Protein AF-A0A356QDH0-F1 (afdb_monomer_lite)

pLDDT: mean 90.4, std 11.44, range [43.66, 98.5]

Foldseek 3Di:
DPPLVNVLVVLLVVLVVVLVVLLCVLCVCLVVLVCLLPCLQVQLQVLLVVLVVVLVVQVVVDPDDDCVSSVVSNVRSNVSNVRSVVRNPVSVVCSVVSVVVSVVVSVVSVVVSVVVSVVSVVVSVVVVPDDPPD

Sequence (134 aa):
TRSADTVLEGVQRSMRVAWSREEDRLTQHLVFLATVASASPYIGLFGTVWGIMGSFQSLSMTQQATLATVAPWIAEALIATAMGLFAAIPAVIFYNRLSNNASRLLGKYEDFAEEFHAILHRNLQGRDGKPSAS

Secondary structure (DSSP, 8-state):
---HHHHHHHHHHHHHHHHHHHHHHHHHHHHHHHHHHHHHHHHHHHHHHHHHHHHHHHHHT-SS--HHHHHHHHHHHHHHHHHHHHHHHHHHHHHHHHHHHHHHHHHHHHHHHHHHHHHHHHHHHHHHT-----

Radius of gyration: 30.3 Å; chains: 1; bounding box: 70×24×91 Å

Structure (mmCIF, N/CA/C/O backbone):
data_AF-A0A356QDH0-F1
#
_entry.id   AF-A0A356QDH0-F1
#
loop_
_atom_site.group_PDB
_atom_site.id
_atom_site.type_symbol
_atom_site.label_atom_id
_atom_site.label_alt_id
_atom_site.label_comp_id
_atom_site.label_asym_id
_atom_site.label_entity_id
_atom_site.label_seq_id
_atom_site.pdbx_PDB_ins_code
_atom_site.Cartn_x
_atom_site.Cartn_y
_atom_site.Cartn_z
_atom_site.occupancy
_atom_site.B_iso_or_equiv
_atom_site.auth_seq_id
_atom_site.auth_comp_id
_atom_site.auth_asym_id
_atom_site.auth_atom_id
_atom_site.pdbx_PDB_model_num
ATOM 1 N N . THR A 1 1 ? 25.016 18.058 -42.296 1.00 51.88 1 THR A N 1
ATOM 2 C CA . THR A 1 1 ? 24.911 16.661 -41.822 1.00 51.88 1 THR A CA 1
ATOM 3 C C . THR A 1 1 ? 24.789 16.709 -40.310 1.00 51.88 1 THR A C 1
ATOM 5 O O . THR A 1 1 ? 25.571 17.420 -39.698 1.00 51.88 1 THR A O 1
ATOM 8 N N . ARG A 1 2 ? 23.761 16.105 -39.691 1.00 61.53 2 ARG A N 1
ATOM 9 C CA . ARG A 1 2 ? 23.707 16.025 -38.213 1.00 61.53 2 ARG A CA 1
ATOM 10 C C . ARG A 1 2 ? 24.951 15.259 -37.745 1.00 61.53 2 ARG A C 1
ATOM 12 O O . ARG A 1 2 ? 25.222 14.210 -38.323 1.00 61.53 2 ARG A O 1
ATOM 19 N N . SER A 1 3 ? 25.702 15.781 -36.776 1.00 80.75 3 SER A N 1
ATOM 20 C CA . SER A 1 3 ? 26.812 15.043 -36.163 1.00 80.75 3 SER A CA 1
ATOM 21 C C . SER A 1 3 ? 26.264 13.809 -35.440 1.00 80.75 3 SER A C 1
ATOM 23 O O . SER A 1 3 ? 25.145 13.838 -34.916 1.00 80.75 3 SER A O 1
ATOM 25 N N . ALA A 1 4 ? 27.026 12.712 -35.447 1.00 81.31 4 ALA A N 1
ATOM 26 C CA . ALA A 1 4 ? 26.655 11.456 -34.791 1.00 81.31 4 ALA A CA 1
ATOM 27 C C . ALA A 1 4 ? 26.283 11.669 -33.311 1.00 81.31 4 ALA A C 1
ATOM 29 O O . ALA A 1 4 ? 25.301 11.099 -32.834 1.00 81.31 4 ALA A O 1
ATOM 30 N N . ASP A 1 5 ? 26.986 12.580 -32.638 1.00 84.25 5 ASP A N 1
ATOM 31 C CA . ASP A 1 5 ? 26.739 12.963 -31.246 1.00 84.25 5 ASP A CA 1
ATOM 32 C C . ASP A 1 5 ? 25.346 13.572 -31.041 1.00 84.25 5 ASP A C 1
ATOM 34 O O . ASP A 1 5 ? 24.620 13.167 -30.139 1.00 84.25 5 ASP A O 1
ATOM 38 N N . THR A 1 6 ? 24.889 14.459 -31.935 1.00 88.31 6 THR A N 1
ATOM 39 C CA . THR A 1 6 ? 23.537 15.042 -31.842 1.00 88.31 6 THR A CA 1
ATOM 40 C C . THR A 1 6 ? 22.441 13.985 -32.003 1.00 88.31 6 THR A C 1
ATOM 42 O O . THR A 1 6 ? 21.359 14.109 -31.427 1.00 88.31 6 THR A O 1
ATOM 45 N N . VAL A 1 7 ? 22.691 12.936 -32.794 1.00 88.56 7 VAL A N 1
ATOM 46 C CA . VAL A 1 7 ? 21.750 11.813 -32.930 1.00 88.56 7 VAL A CA 1
ATOM 47 C C . VAL A 1 7 ? 21.736 10.972 -31.652 1.00 88.56 7 VAL A C 1
ATOM 49 O O . VAL A 1 7 ? 20.654 10.640 -31.171 1.00 88.56 7 VAL A O 1
ATOM 52 N N . LEU A 1 8 ? 22.904 10.674 -31.078 1.00 88.75 8 LEU A N 1
ATOM 53 C CA . LEU A 1 8 ? 23.034 9.925 -29.824 1.00 88.75 8 LEU A CA 1
ATOM 54 C C . LEU A 1 8 ? 22.349 10.634 -28.654 1.00 88.75 8 LEU A C 1
ATOM 56 O O . LEU A 1 8 ? 21.520 10.028 -27.975 1.00 88.75 8 LEU A O 1
ATOM 60 N N . GLU A 1 9 ? 22.621 11.926 -28.473 1.00 90.12 9 GLU A N 1
ATOM 61 C CA . GLU A 1 9 ? 21.989 12.758 -27.445 1.00 90.12 9 GLU A CA 1
ATOM 62 C C . GLU A 1 9 ? 20.464 12.803 -27.608 1.00 90.12 9 GLU A C 1
ATOM 64 O O . GLU A 1 9 ? 19.715 12.685 -26.634 1.00 90.12 9 GLU A O 1
ATOM 69 N N . GLY A 1 10 ? 19.985 12.931 -28.851 1.00 91.50 10 GLY A N 1
ATOM 70 C CA . GLY A 1 10 ? 18.557 12.930 -29.160 1.00 91.50 10 GLY A CA 1
ATOM 71 C C . GLY A 1 10 ? 17.874 11.626 -28.746 1.00 91.50 10 GLY A C 1
ATOM 72 O O . GLY A 1 10 ? 16.831 11.657 -28.092 1.00 91.50 10 GLY A O 1
ATOM 73 N N . VAL A 1 11 ? 18.482 10.483 -29.072 1.00 91.81 11 VAL A N 1
ATOM 74 C CA . VAL A 1 11 ? 17.946 9.162 -28.718 1.00 91.81 11 VAL A CA 1
ATOM 75 C C . VAL A 1 11 ? 17.998 8.934 -27.207 1.00 91.81 11 VAL A C 1
ATOM 77 O O . VAL A 1 11 ? 16.981 8.548 -26.633 1.00 91.81 11 VAL A O 1
ATOM 80 N N . GLN A 1 12 ? 19.118 9.232 -26.540 1.00 91.25 12 GLN A N 1
ATOM 81 C CA . GLN A 1 12 ? 19.216 9.134 -25.078 1.00 91.25 12 GLN A CA 1
ATOM 82 C C . GLN A 1 12 ? 18.132 9.961 -24.379 1.00 91.25 12 GLN A C 1
ATOM 84 O O . GLN A 1 12 ? 17.477 9.487 -23.448 1.00 91.25 12 GLN A O 1
ATOM 89 N N . ARG A 1 13 ? 17.896 11.192 -24.847 1.00 92.06 13 ARG A N 1
ATOM 90 C CA . ARG A 1 13 ? 16.846 12.054 -24.302 1.00 92.06 13 ARG A CA 1
ATOM 91 C C . ARG A 1 13 ? 15.459 11.451 -24.504 1.00 92.06 13 ARG A C 1
ATOM 93 O O . ARG A 1 13 ? 14.663 11.450 -23.568 1.00 92.06 13 ARG A O 1
ATOM 100 N N . SER A 1 14 ? 15.161 10.939 -25.696 1.00 93.00 14 SER A N 1
ATOM 101 C CA . SER A 1 14 ? 13.880 10.285 -25.973 1.00 93.00 14 SER A CA 1
ATOM 102 C C . SER A 1 14 ? 13.668 9.034 -25.117 1.00 93.00 14 SER A C 1
ATOM 104 O O . SER A 1 14 ? 12.569 8.860 -24.591 1.00 93.00 14 SER A O 1
ATOM 106 N N . MET A 1 15 ? 14.704 8.212 -24.919 1.00 93.00 15 MET A N 1
ATOM 107 C CA . MET A 1 15 ? 14.645 7.033 -24.046 1.00 93.00 15 MET A CA 1
ATOM 108 C C . MET A 1 15 ? 14.384 7.424 -22.590 1.00 93.00 15 MET A C 1
ATOM 110 O O . MET A 1 15 ? 13.475 6.876 -21.977 1.00 93.00 15 MET A O 1
ATOM 114 N N . ARG A 1 16 ? 15.075 8.445 -22.067 1.00 91.38 16 ARG A N 1
ATOM 115 C CA . ARG A 1 16 ? 14.843 8.960 -20.706 1.00 91.38 16 ARG A CA 1
ATOM 116 C C . ARG A 1 16 ? 13.415 9.478 -20.503 1.00 91.38 16 ARG A C 1
ATOM 118 O O . ARG A 1 16 ? 12.814 9.263 -19.456 1.00 91.38 16 ARG A O 1
ATOM 125 N N . VAL A 1 17 ? 12.852 10.163 -21.500 1.00 94.38 17 VAL A N 1
ATOM 126 C CA . VAL A 1 17 ? 11.455 10.627 -21.443 1.00 94.38 17 VAL A CA 1
ATOM 127 C C . VAL A 1 17 ? 10.481 9.447 -21.468 1.00 94.38 17 VAL A C 1
ATOM 129 O O . VAL A 1 17 ? 9.488 9.468 -20.746 1.00 94.38 17 VAL A O 1
ATOM 132 N N . ALA A 1 18 ? 10.746 8.426 -22.287 1.00 92.25 18 ALA A N 1
ATOM 133 C CA . ALA A 1 18 ? 9.925 7.220 -22.333 1.00 92.25 18 ALA A CA 1
ATOM 134 C C . ALA A 1 18 ? 9.977 6.446 -21.006 1.00 92.25 18 ALA A C 1
ATOM 136 O O . ALA A 1 18 ? 8.926 6.071 -20.494 1.00 92.25 18 ALA A O 1
ATOM 137 N N . TRP A 1 19 ? 11.171 6.298 -20.424 1.00 92.62 19 TRP A N 1
ATOM 138 C CA . TRP A 1 19 ? 11.384 5.728 -19.095 1.00 92.62 19 TRP A CA 1
ATOM 139 C C . TRP A 1 19 ? 10.529 6.420 -18.036 1.00 92.62 19 TRP A C 1
ATOM 141 O O . TRP A 1 19 ? 9.732 5.773 -17.369 1.00 92.62 19 TRP A O 1
ATOM 151 N N . SER A 1 20 ? 10.656 7.746 -17.914 1.00 93.50 20 SER A N 1
ATOM 152 C CA . SER A 1 20 ? 9.965 8.510 -16.868 1.00 93.50 20 SER A CA 1
ATOM 153 C C . SER A 1 20 ? 8.445 8.372 -16.972 1.00 93.50 20 SER A C 1
ATOM 155 O O . SER A 1 20 ? 7.770 8.213 -15.962 1.00 93.50 20 SER A O 1
ATOM 157 N N . ARG A 1 21 ? 7.900 8.347 -18.194 1.00 94.62 21 ARG A N 1
ATOM 158 C CA . ARG A 1 21 ? 6.463 8.112 -18.409 1.00 94.62 21 ARG A CA 1
ATOM 159 C C . ARG A 1 21 ? 6.024 6.717 -17.973 1.00 94.62 21 ARG A C 1
ATOM 161 O O . ARG A 1 21 ? 4.905 6.547 -17.495 1.00 94.62 21 ARG A O 1
ATOM 168 N N . GLU A 1 22 ? 6.872 5.721 -18.189 1.00 94.19 22 GLU A N 1
ATOM 169 C CA . GLU A 1 22 ? 6.585 4.342 -17.813 1.00 94.19 22 GLU A CA 1
ATOM 170 C C . GLU A 1 22 ? 6.697 4.136 -16.297 1.00 94.19 22 GLU A C 1
ATOM 172 O O . GLU A 1 22 ? 5.854 3.462 -15.707 1.00 94.19 22 GLU A O 1
ATOM 177 N N . GLU A 1 23 ? 7.666 4.785 -15.653 1.00 94.75 23 GLU A N 1
ATOM 178 C CA . GLU A 1 23 ? 7.789 4.853 -14.196 1.00 94.75 23 GLU A CA 1
ATOM 179 C C . GLU A 1 23 ? 6.539 5.453 -13.550 1.00 94.75 23 GLU A C 1
ATOM 181 O O . GLU A 1 23 ? 5.945 4.826 -12.667 1.00 94.75 23 GLU A O 1
ATOM 186 N N . ASP A 1 24 ? 6.071 6.600 -14.044 1.00 95.06 24 ASP A N 1
ATOM 187 C CA . ASP A 1 24 ? 4.834 7.222 -13.566 1.00 95.06 24 ASP A CA 1
ATOM 188 C C . ASP A 1 24 ? 3.641 6.264 -13.714 1.00 95.06 24 ASP A C 1
ATOM 190 O O . ASP A 1 24 ? 2.866 6.056 -12.777 1.00 95.06 24 ASP A O 1
ATOM 194 N N . ARG A 1 25 ? 3.515 5.603 -14.873 1.00 94.12 25 ARG A N 1
ATOM 195 C CA . ARG A 1 25 ? 2.418 4.665 -15.159 1.00 94.12 25 ARG A CA 1
A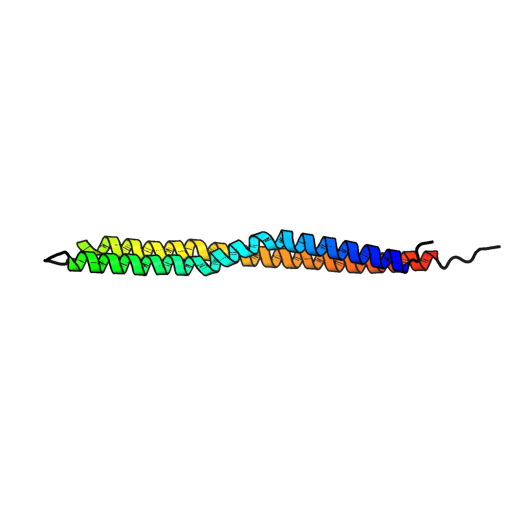TOM 196 C C . ARG A 1 25 ? 2.421 3.454 -14.226 1.00 94.12 25 ARG A C 1
ATOM 198 O O . ARG A 1 25 ? 1.357 3.023 -13.773 1.00 94.12 25 ARG A O 1
ATOM 205 N N . LEU A 1 26 ? 3.595 2.885 -13.956 1.00 93.94 26 LEU A N 1
ATOM 206 C CA . LEU A 1 26 ? 3.749 1.710 -13.097 1.00 93.94 26 LEU A CA 1
ATOM 207 C C . LEU A 1 26 ? 3.545 2.047 -11.615 1.00 93.94 26 LEU A C 1
ATOM 209 O O . LEU A 1 26 ? 3.038 1.212 -10.862 1.00 93.94 26 LEU A O 1
ATOM 213 N N . THR A 1 27 ? 3.905 3.259 -11.195 1.00 94.12 27 THR A N 1
ATOM 214 C CA . THR A 1 27 ? 3.850 3.673 -9.786 1.00 94.12 27 THR A CA 1
ATOM 215 C C . THR A 1 27 ? 2.528 4.329 -9.384 1.00 94.12 27 THR A C 1
ATOM 217 O O . THR A 1 27 ? 2.174 4.280 -8.204 1.00 94.12 27 THR A O 1
ATOM 220 N N . GLN A 1 28 ? 1.738 4.846 -10.336 1.00 93.94 28 GLN A N 1
ATOM 221 C CA . GLN A 1 28 ? 0.500 5.602 -10.083 1.00 93.94 28 GLN A CA 1
ATOM 222 C C . GLN A 1 28 ? -0.454 4.934 -9.073 1.00 93.94 28 GLN A C 1
ATOM 224 O O . GLN A 1 28 ? -0.996 5.596 -8.189 1.00 93.94 28 GLN A O 1
ATOM 229 N N . HIS A 1 29 ? -0.663 3.619 -9.172 1.00 94.81 29 HIS A N 1
ATOM 230 C CA . HIS A 1 29 ? -1.601 2.894 -8.303 1.00 94.81 29 HIS A CA 1
ATOM 231 C C . HIS A 1 29 ? -0.963 2.372 -7.006 1.00 94.81 29 HIS A C 1
ATOM 233 O O . HIS A 1 29 ? -1.680 2.007 -6.071 1.00 94.81 29 HIS A O 1
ATOM 239 N N . LEU A 1 30 ? 0.372 2.351 -6.913 1.00 96.50 30 LEU A N 1
ATOM 240 C CA . LEU A 1 30 ? 1.075 1.918 -5.701 1.00 96.50 30 LEU A CA 1
ATOM 241 C C . LEU A 1 30 ? 0.816 2.879 -4.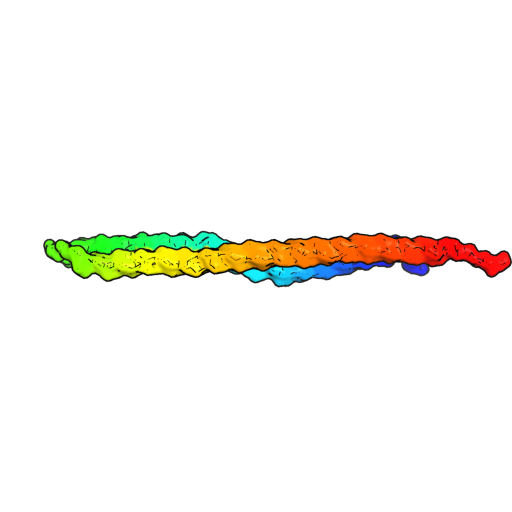542 1.00 96.50 30 LEU A C 1
ATOM 243 O O . LEU A 1 30 ? 0.651 2.434 -3.408 1.00 96.50 30 LEU A O 1
ATOM 247 N N . VAL A 1 31 ? 0.713 4.179 -4.835 1.00 95.62 31 VAL A N 1
ATOM 248 C CA . VAL A 1 31 ? 0.422 5.213 -3.834 1.00 95.62 31 VAL A CA 1
ATOM 249 C C . VAL A 1 31 ? -0.901 4.925 -3.128 1.00 95.62 31 VAL A C 1
ATOM 251 O O . VAL A 1 31 ? -0.957 4.946 -1.903 1.00 95.62 31 VAL A O 1
ATOM 254 N N . PHE A 1 32 ? -1.945 4.560 -3.877 1.00 97.00 32 PHE A N 1
ATOM 255 C CA . PHE A 1 32 ? -3.238 4.205 -3.294 1.00 97.00 32 PHE A CA 1
ATOM 256 C C . PHE A 1 32 ? -3.131 3.008 -2.339 1.00 97.00 32 PHE A C 1
ATOM 258 O O . PHE A 1 32 ? -3.634 3.070 -1.218 1.00 97.00 32 PHE A O 1
ATOM 265 N N . LEU A 1 33 ? -2.434 1.939 -2.742 1.00 97.69 33 LEU A N 1
ATOM 266 C CA . LEU A 1 33 ? -2.232 0.768 -1.884 1.00 97.69 33 LEU A CA 1
ATOM 267 C C . LEU A 1 33 ? -1.453 1.120 -0.610 1.00 97.69 33 LEU A C 1
ATOM 269 O O . LEU A 1 33 ? -1.826 0.660 0.467 1.00 97.69 33 LEU A O 1
ATOM 273 N N . ALA A 1 34 ? -0.426 1.968 -0.708 1.00 97.75 34 ALA A N 1
ATOM 274 C CA . ALA A 1 34 ? 0.330 2.457 0.445 1.00 97.75 34 ALA A CA 1
ATOM 275 C C . ALA A 1 34 ? -0.539 3.299 1.397 1.00 97.75 34 ALA A C 1
ATOM 277 O O . ALA A 1 34 ? -0.454 3.164 2.623 1.00 97.75 34 ALA A O 1
ATOM 278 N N . THR A 1 35 ? -1.419 4.141 0.851 1.00 97.88 35 THR A N 1
ATOM 279 C CA . THR A 1 35 ? -2.366 4.927 1.648 1.00 97.88 35 THR A CA 1
ATOM 280 C C . THR A 1 35 ? -3.377 4.026 2.348 1.00 97.88 35 THR A C 1
ATOM 282 O O . THR A 1 35 ? -3.563 4.158 3.553 1.00 97.88 35 THR A O 1
ATOM 285 N N . VAL A 1 36 ? -3.991 3.069 1.647 1.00 98.12 36 VAL A N 1
ATOM 286 C CA . VAL A 1 36 ? -4.942 2.124 2.259 1.00 98.12 36 VAL A CA 1
ATOM 287 C C . VAL A 1 36 ? -4.254 1.290 3.340 1.00 98.12 36 VAL A C 1
ATOM 289 O O . VAL A 1 36 ? -4.785 1.164 4.442 1.00 98.12 36 VAL A O 1
ATOM 292 N N . ALA A 1 37 ? -3.057 0.775 3.064 1.00 97.94 37 ALA A N 1
ATOM 293 C CA . ALA A 1 37 ? -2.253 0.021 4.019 1.00 97.94 37 ALA A CA 1
ATOM 294 C C . ALA A 1 37 ? -1.975 0.796 5.316 1.00 97.94 37 ALA A C 1
ATOM 296 O O . ALA A 1 37 ? -2.077 0.230 6.403 1.00 97.94 37 ALA A O 1
ATOM 297 N N . SER A 1 38 ? -1.635 2.083 5.208 1.00 97.88 38 SER A N 1
ATOM 298 C CA . SER A 1 38 ? -1.269 2.910 6.363 1.00 97.88 38 SER A CA 1
ATOM 299 C C . SER A 1 38 ? -2.470 3.514 7.092 1.00 97.88 38 SER A C 1
ATOM 301 O O . SER A 1 38 ? -2.443 3.611 8.315 1.00 97.88 38 SER A O 1
ATOM 303 N N . ALA A 1 39 ? -3.536 3.892 6.383 1.00 98.19 39 ALA A N 1
ATOM 304 C CA . ALA A 1 39 ? -4.695 4.560 6.973 1.00 98.19 39 ALA A CA 1
ATOM 305 C C . ALA A 1 39 ? -5.721 3.588 7.579 1.00 98.19 39 ALA A C 1
ATOM 307 O O . ALA A 1 39 ? -6.323 3.898 8.608 1.00 98.19 39 ALA A O 1
ATOM 308 N N . SER A 1 40 ? -5.924 2.409 6.977 1.00 98.19 40 SER A N 1
ATOM 309 C CA . SER A 1 40 ? -6.994 1.479 7.386 1.00 98.19 40 SER A CA 1
ATOM 310 C C . SER A 1 40 ? -6.935 1.035 8.857 1.00 98.19 40 SER A C 1
ATOM 312 O O . SER A 1 40 ? -7.993 0.992 9.490 1.00 98.19 40 SER A O 1
ATOM 314 N N . PRO A 1 41 ? -5.757 0.766 9.464 1.00 98.06 41 PRO A N 1
ATOM 315 C CA . PRO A 1 41 ? -5.682 0.432 10.887 1.00 98.06 41 PRO A CA 1
ATOM 316 C C . PRO A 1 41 ? -6.188 1.566 11.786 1.00 98.06 41 PRO A C 1
ATOM 318 O O . PRO A 1 41 ? -6.882 1.311 12.769 1.00 98.06 41 PRO A O 1
ATOM 321 N N . TYR A 1 42 ? -5.900 2.821 11.429 1.00 98.12 42 TYR A N 1
ATOM 322 C CA . TYR A 1 42 ? -6.363 3.984 12.186 1.00 98.12 42 TYR A CA 1
ATOM 323 C C . TYR A 1 42 ? -7.869 4.199 12.053 1.00 98.12 42 TYR A C 1
ATOM 325 O O . T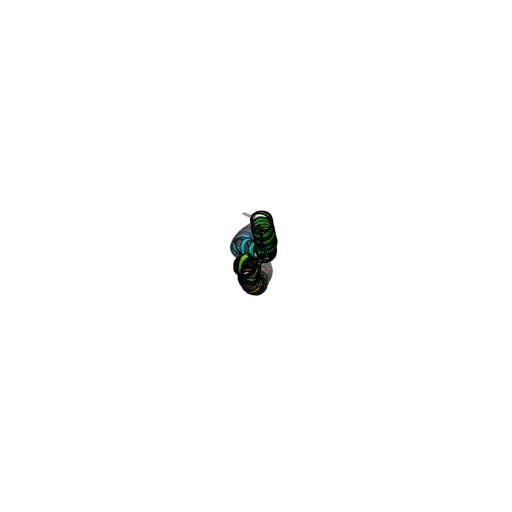YR A 1 42 ? -8.513 4.578 13.027 1.00 98.12 42 TYR A O 1
ATOM 333 N N . ILE A 1 43 ? -8.448 3.897 10.887 1.00 97.75 43 ILE A N 1
ATOM 334 C CA . ILE A 1 43 ? -9.906 3.906 10.699 1.00 97.75 43 ILE A CA 1
ATOM 335 C C . ILE A 1 43 ? -10.565 2.852 11.607 1.00 97.75 43 ILE A C 1
ATOM 337 O O . ILE A 1 43 ? -11.562 3.143 12.267 1.00 97.75 43 ILE A O 1
ATOM 341 N N . GLY A 1 44 ? -9.984 1.651 11.707 1.00 97.44 44 GLY A N 1
ATOM 342 C CA . GLY A 1 44 ? -10.469 0.608 12.618 1.00 97.44 44 GLY A CA 1
ATOM 343 C C . GLY A 1 44 ? -10.346 0.989 14.099 1.00 97.44 44 GLY A C 1
ATOM 344 O O . GLY A 1 44 ? -11.293 0.811 14.869 1.00 97.44 44 GLY A O 1
ATOM 345 N N . LEU A 1 45 ? -9.215 1.589 14.487 1.00 97.50 45 LEU A N 1
ATOM 346 C CA . LEU A 1 45 ? -8.998 2.120 15.835 1.00 97.50 45 LEU A CA 1
ATOM 347 C C . LEU A 1 45 ? -10.006 3.228 16.170 1.00 97.50 45 LEU A C 1
ATOM 349 O O . LEU A 1 45 ? -10.595 3.218 17.250 1.00 97.50 45 LEU A O 1
ATOM 353 N N . PHE A 1 46 ? -10.266 4.148 15.241 1.00 97.69 46 PHE A N 1
ATOM 354 C CA . PHE A 1 46 ? -11.295 5.174 15.409 1.00 97.69 46 PHE A CA 1
ATOM 355 C C . PHE A 1 46 ? -12.671 4.553 15.696 1.00 97.69 46 PHE A C 1
ATOM 357 O O . PHE A 1 46 ? -13.354 4.981 16.626 1.00 97.69 46 PHE A O 1
ATOM 364 N N . GLY A 1 47 ? -13.040 3.488 14.977 1.00 96.00 47 GLY A N 1
ATOM 365 C CA . GLY A 1 47 ? -14.271 2.741 15.244 1.00 96.00 47 GLY A CA 1
ATOM 366 C C . GLY A 1 47 ? -14.338 2.158 16.660 1.00 96.00 47 GLY A C 1
ATOM 367 O O . GLY A 1 47 ? -15.393 2.215 17.292 1.00 96.00 47 GLY A O 1
ATOM 368 N N . THR A 1 48 ? -13.216 1.678 17.215 1.00 97.06 48 THR A N 1
ATOM 369 C CA . THR A 1 48 ? -13.208 1.219 18.618 1.00 97.06 48 THR A CA 1
ATOM 370 C C . THR A 1 48 ? -13.429 2.343 19.612 1.00 97.06 48 THR A C 1
ATOM 372 O O . THR A 1 48 ? -14.203 2.175 20.552 1.00 97.06 48 THR A O 1
ATOM 375 N N . VAL A 1 49 ? -12.802 3.502 19.392 1.00 96.88 49 VAL A N 1
ATOM 376 C CA . VAL A 1 49 ? -12.999 4.682 20.243 1.00 96.88 49 VAL A CA 1
ATOM 377 C C . VAL A 1 49 ? -14.465 5.108 20.213 1.00 96.88 49 VAL A C 1
ATOM 379 O O . VAL A 1 49 ? -15.053 5.361 21.265 1.00 96.88 49 VAL A O 1
ATOM 382 N N . TRP A 1 50 ? -15.079 5.109 19.029 1.00 95.62 50 TRP A N 1
ATOM 383 C CA . TRP A 1 50 ? -16.492 5.434 18.868 1.00 95.62 50 TRP A CA 1
ATOM 384 C C . TRP A 1 50 ? -17.416 4.454 19.606 1.00 95.62 50 TRP A C 1
ATOM 386 O O . TRP A 1 50 ? -18.281 4.884 20.368 1.00 95.62 50 TRP A O 1
ATOM 396 N N . GLY A 1 51 ? -17.227 3.140 19.439 1.00 94.94 51 GLY A N 1
ATOM 397 C CA . GLY A 1 51 ? -18.071 2.140 20.108 1.00 94.94 51 GLY A CA 1
ATOM 398 C C . GLY A 1 51 ? -17.900 2.127 21.632 1.00 94.94 51 GLY A C 1
ATOM 399 O O . GLY A 1 51 ? -18.877 1.990 22.373 1.00 94.94 51 GLY A O 1
ATOM 400 N N . ILE A 1 52 ? -16.683 2.370 22.131 1.00 95.12 52 ILE A N 1
ATOM 401 C CA . ILE A 1 52 ? -16.440 2.552 23.570 1.00 95.12 52 ILE A CA 1
ATOM 402 C C . ILE A 1 52 ? -17.169 3.804 24.078 1.00 95.12 52 ILE A C 1
ATOM 404 O O . ILE A 1 52 ? -17.845 3.741 25.105 1.00 95.12 52 ILE A O 1
ATOM 408 N N . MET A 1 53 ? -17.110 4.923 23.349 1.00 95.19 53 MET A N 1
ATOM 409 C CA . MET A 1 53 ? -17.853 6.138 23.701 1.00 95.19 53 MET A CA 1
ATOM 410 C C . MET A 1 53 ? -19.370 5.882 23.756 1.00 95.19 53 MET A C 1
ATOM 412 O O . MET A 1 53 ? -20.012 6.263 24.736 1.00 95.19 53 MET A O 1
ATOM 416 N N . GLY A 1 54 ? -19.935 5.194 22.758 1.00 93.44 54 GLY A N 1
ATOM 417 C CA . GLY A 1 54 ? -21.357 4.821 22.731 1.00 93.44 54 GLY A CA 1
ATOM 418 C C . GLY A 1 54 ? -21.765 3.907 23.893 1.00 93.44 54 GLY A C 1
ATOM 419 O O . GLY A 1 54 ? -22.843 4.067 24.476 1.00 93.44 54 GLY A O 1
ATOM 420 N N . SER A 1 55 ? -20.862 3.015 24.315 1.00 93.31 55 SER A N 1
ATOM 421 C CA . SER A 1 55 ? -21.049 2.184 25.511 1.00 93.31 55 SER A CA 1
ATOM 422 C C . SER A 1 55 ? -21.174 3.044 26.774 1.00 93.31 55 SER A C 1
ATOM 424 O O . SER A 1 55 ? -22.115 2.871 27.548 1.00 93.31 55 SER A O 1
ATOM 426 N N . PHE A 1 56 ? -20.274 4.016 26.968 1.00 92.62 56 PHE A N 1
ATOM 427 C CA . PHE A 1 56 ? -20.317 4.927 28.119 1.00 92.62 56 PHE A CA 1
ATOM 428 C C . PHE A 1 56 ? -21.541 5.853 28.113 1.00 92.62 56 PHE A C 1
ATOM 430 O O . PHE A 1 56 ? -22.106 6.115 29.174 1.00 92.62 56 PHE A O 1
ATOM 437 N N . GLN A 1 57 ? -21.990 6.310 26.942 1.00 91.00 57 GLN A N 1
ATOM 438 C CA . GLN A 1 57 ? -23.230 7.086 26.814 1.00 91.00 57 GLN A CA 1
ATOM 439 C C . GLN A 1 57 ? -24.467 6.253 27.181 1.00 91.00 57 GLN A C 1
ATOM 441 O O . GLN A 1 57 ? -25.340 6.720 27.904 1.00 91.00 57 GLN A O 1
ATOM 446 N N . SER A 1 58 ? -24.524 4.990 26.756 1.00 88.31 58 SER A N 1
ATOM 447 C CA . SER A 1 58 ? -25.630 4.089 27.116 1.00 88.31 58 SER A CA 1
ATOM 448 C C . SER A 1 58 ? -25.685 3.823 28.626 1.00 88.31 58 SER A C 1
ATOM 450 O O . SER A 1 58 ? -26.764 3.752 29.220 1.00 88.31 58 SER A O 1
ATOM 452 N N . LEU A 1 59 ? -24.516 3.724 29.269 1.00 89.81 59 LEU A N 1
ATOM 453 C CA . LEU A 1 59 ? -24.405 3.591 30.722 1.00 89.81 59 LEU A CA 1
ATOM 454 C C . LEU A 1 59 ? -24.868 4.849 31.466 1.00 89.81 59 LEU A C 1
ATOM 456 O O . LEU A 1 59 ? -25.518 4.720 32.498 1.00 89.81 59 LEU A O 1
ATOM 460 N N . SER A 1 60 ? -24.570 6.050 30.960 1.00 88.38 60 SER A N 1
ATOM 461 C CA . SER A 1 60 ? -24.939 7.300 31.642 1.00 88.38 60 SER A CA 1
ATOM 462 C C . SER A 1 60 ? -26.441 7.593 31.614 1.00 88.38 60 SER A C 1
ATOM 464 O O . SER A 1 60 ? -26.944 8.294 32.489 1.00 88.38 60 SER A O 1
ATOM 466 N N . MET A 1 61 ? -27.167 7.040 30.639 1.00 86.31 61 MET A N 1
ATOM 467 C CA . MET A 1 61 ? -28.613 7.230 30.487 1.00 86.31 61 MET A CA 1
ATOM 468 C C . MET A 1 61 ? -29.459 6.187 31.235 1.00 86.31 61 MET A C 1
ATOM 470 O O . MET A 1 61 ? -30.677 6.343 31.322 1.00 86.31 61 MET A O 1
ATOM 474 N N . THR A 1 62 ? -28.848 5.128 31.778 1.00 84.56 62 THR A N 1
ATOM 475 C CA . THR A 1 62 ? -29.571 3.991 32.370 1.00 84.56 62 THR A CA 1
ATOM 476 C C . THR A 1 62 ? -29.407 3.956 33.892 1.00 84.56 62 THR A C 1
ATOM 478 O O . THR A 1 62 ? -28.293 3.996 34.400 1.00 84.56 62 THR A O 1
ATOM 481 N N . GLN A 1 63 ? -30.508 3.818 34.644 1.00 79.56 63 GLN A N 1
ATOM 482 C CA . GLN A 1 63 ? -30.472 3.724 36.118 1.00 79.56 63 GLN A CA 1
ATOM 483 C C . GLN A 1 63 ? -29.837 2.424 36.645 1.00 79.56 63 GLN A C 1
ATOM 485 O O . GLN A 1 63 ? -29.238 2.429 37.718 1.00 79.56 63 GLN A O 1
ATOM 490 N N . GLN A 1 64 ? -29.953 1.317 35.905 1.00 81.81 64 GLN A N 1
ATOM 491 C CA . GLN A 1 64 ? -29.305 0.036 36.206 1.00 81.81 64 GLN A CA 1
ATOM 492 C C . GLN A 1 64 ? -28.505 -0.443 34.995 1.00 81.81 64 GLN A C 1
ATOM 494 O O . GLN A 1 64 ? -29.053 -0.961 34.023 1.00 81.81 64 GLN A O 1
ATOM 499 N N . ALA A 1 65 ? -27.191 -0.259 35.060 1.00 80.94 65 ALA A N 1
ATOM 500 C CA . ALA A 1 65 ? -26.262 -0.743 34.052 1.00 80.94 65 ALA A CA 1
ATOM 501 C C . ALA A 1 65 ? -26.159 -2.276 34.079 1.00 80.94 65 ALA A C 1
ATOM 503 O O . ALA A 1 65 ? -25.926 -2.867 35.134 1.00 80.94 65 ALA A O 1
ATOM 504 N N . THR A 1 66 ? -26.268 -2.921 32.916 1.00 86.50 66 THR A N 1
ATOM 505 C CA . THR A 1 66 ? -26.006 -4.361 32.772 1.00 86.50 66 THR A CA 1
ATOM 506 C C . THR A 1 66 ? -25.028 -4.609 31.627 1.00 86.50 66 THR A C 1
ATOM 508 O O . THR A 1 66 ? -24.901 -3.799 30.715 1.00 86.50 66 THR A O 1
ATOM 511 N N . LEU A 1 67 ? -24.334 -5.751 31.627 1.00 85.12 67 LEU A N 1
ATOM 512 C CA . LEU A 1 67 ? -23.458 -6.112 30.503 1.00 85.12 67 LEU A CA 1
ATOM 513 C C . LEU A 1 67 ? -24.227 -6.195 29.177 1.00 85.12 67 LEU A C 1
ATOM 515 O O . LEU A 1 67 ? -23.690 -5.843 28.131 1.00 85.12 67 LEU A O 1
ATOM 519 N N . ALA A 1 68 ? -25.500 -6.591 29.224 1.00 89.12 68 ALA A N 1
ATOM 520 C CA . ALA A 1 68 ? -26.351 -6.679 28.045 1.00 89.12 68 ALA A CA 1
ATOM 521 C C . ALA A 1 68 ? -26.581 -5.315 27.367 1.00 89.12 68 ALA A C 1
ATOM 523 O O . ALA A 1 68 ? -26.747 -5.278 26.151 1.00 89.12 68 ALA A O 1
ATOM 524 N N . THR A 1 69 ? -26.549 -4.198 28.110 1.00 87.81 69 THR A N 1
ATOM 525 C CA . THR A 1 69 ? -26.771 -2.858 27.535 1.00 87.81 69 THR A CA 1
ATOM 526 C C . THR A 1 69 ? -25.545 -2.301 26.808 1.00 87.81 69 THR A C 1
ATOM 528 O O . THR A 1 69 ? -25.697 -1.443 25.945 1.00 87.81 69 THR A O 1
ATOM 531 N N . VAL A 1 70 ? -24.336 -2.785 27.116 1.00 92.25 70 VAL A N 1
ATOM 532 C CA . VAL A 1 70 ? -23.080 -2.332 26.479 1.00 92.25 70 VAL A CA 1
ATOM 533 C C . VAL A 1 70 ? -22.492 -3.339 25.494 1.00 92.25 70 VAL A C 1
ATOM 535 O O . VAL A 1 70 ? -21.722 -2.957 24.616 1.00 92.25 70 VAL A O 1
ATOM 538 N N . ALA A 1 71 ? -22.854 -4.620 25.611 1.00 92.62 71 ALA A N 1
ATOM 539 C CA . ALA A 1 71 ? -22.302 -5.690 24.784 1.00 92.62 71 ALA A CA 1
ATOM 540 C C . ALA A 1 71 ? -22.408 -5.439 23.263 1.00 92.62 71 ALA A C 1
ATOM 542 O O . ALA A 1 71 ? -21.409 -5.685 22.583 1.00 92.62 71 ALA A O 1
ATOM 543 N N . PRO A 1 72 ? -23.525 -4.914 22.709 1.00 92.50 72 PRO A N 1
ATOM 544 C CA . PRO A 1 72 ? -23.618 -4.640 21.272 1.00 92.50 72 PRO A CA 1
ATOM 545 C C . PRO A 1 72 ? -22.581 -3.616 20.785 1.00 92.50 72 PRO A C 1
ATOM 547 O O . PRO A 1 72 ? -21.861 -3.875 19.825 1.00 92.50 72 PRO A O 1
ATOM 550 N N . TRP A 1 73 ? -22.426 -2.500 21.503 1.00 92.19 73 TRP A N 1
ATOM 551 C CA . TRP A 1 73 ? -21.484 -1.428 21.158 1.00 92.19 73 TRP A CA 1
ATOM 552 C C . TRP A 1 73 ? -20.021 -1.884 21.186 1.00 92.19 73 TRP A C 1
ATOM 554 O O . TRP A 1 73 ? -19.223 -1.509 20.324 1.00 92.19 73 TRP A O 1
ATOM 564 N N . ILE A 1 74 ? -19.662 -2.718 22.166 1.00 94.12 74 ILE A N 1
ATOM 565 C CA . ILE A 1 74 ? -18.312 -3.285 22.273 1.00 94.12 74 ILE A CA 1
ATOM 566 C C . ILE A 1 74 ? -18.056 -4.280 21.134 1.00 94.12 74 ILE A C 1
ATOM 568 O O . ILE A 1 74 ? -16.972 -4.282 20.552 1.00 94.12 74 ILE A O 1
ATOM 572 N N . ALA A 1 75 ? -19.041 -5.111 20.785 1.00 95.50 75 ALA A N 1
ATOM 573 C CA . ALA A 1 75 ? -18.911 -6.041 19.668 1.00 95.50 75 ALA A CA 1
ATOM 574 C C . ALA A 1 75 ? -18.687 -5.299 18.338 1.00 95.50 75 ALA A C 1
ATOM 576 O O . ALA A 1 75 ? -17.785 -5.658 17.578 1.00 95.50 75 ALA A O 1
ATOM 577 N N . GLU A 1 76 ? -19.437 -4.223 18.086 1.00 94.75 76 GLU A N 1
ATOM 578 C CA . GLU A 1 76 ? -19.259 -3.373 16.902 1.00 94.75 76 GLU A CA 1
ATOM 579 C C . GLU A 1 76 ? -17.874 -2.711 16.856 1.00 94.75 76 GLU A C 1
ATOM 581 O O . GLU A 1 76 ? -17.221 -2.718 15.809 1.00 94.75 76 GLU A O 1
ATOM 586 N N . ALA A 1 77 ? -17.378 -2.217 17.995 1.00 96.06 77 ALA A N 1
ATOM 587 C CA . ALA A 1 77 ? -16.018 -1.689 18.113 1.00 96.06 77 ALA A CA 1
ATOM 588 C C . ALA A 1 77 ? -14.959 -2.719 17.677 1.00 96.06 77 ALA A C 1
ATOM 590 O O . ALA A 1 77 ? -14.060 -2.400 16.893 1.00 96.06 77 ALA A O 1
ATOM 591 N N . LEU A 1 78 ? -15.067 -3.966 18.145 1.00 96.88 78 LEU A N 1
ATOM 592 C CA . LEU A 1 78 ? -14.120 -5.030 17.791 1.00 96.88 78 LEU A CA 1
ATOM 593 C C . LEU A 1 78 ? -14.168 -5.373 16.297 1.00 96.88 78 LEU A C 1
ATOM 595 O O . LEU A 1 78 ? -13.117 -5.550 15.671 1.00 96.88 78 LEU A O 1
ATOM 599 N N . ILE A 1 79 ? -15.366 -5.406 15.706 1.00 97.12 79 ILE A N 1
ATOM 600 C CA . ILE A 1 79 ? -15.535 -5.619 14.263 1.00 97.12 79 ILE A CA 1
ATOM 601 C C . ILE A 1 79 ? -14.875 -4.484 13.470 1.00 97.12 79 ILE A C 1
ATOM 603 O O . ILE A 1 79 ? -14.203 -4.759 12.478 1.00 97.12 79 ILE A O 1
ATOM 607 N N . ALA A 1 80 ? -14.981 -3.228 13.915 1.00 97.06 80 ALA A N 1
ATOM 608 C CA . ALA A 1 80 ? -14.349 -2.099 13.232 1.00 97.06 80 ALA A CA 1
ATOM 609 C C . ALA A 1 80 ? -12.819 -2.255 13.126 1.00 97.06 80 ALA A C 1
ATOM 611 O O . ALA A 1 80 ? -12.246 -2.039 12.055 1.00 97.06 80 ALA A O 1
ATOM 612 N N . THR A 1 81 ? -12.153 -2.708 14.195 1.00 97.75 81 THR A N 1
ATOM 613 C CA . THR A 1 81 ? -10.707 -3.003 14.148 1.00 97.75 81 THR A CA 1
ATOM 614 C C . THR A 1 81 ? -10.393 -4.177 13.231 1.00 97.75 81 THR A C 1
ATOM 616 O O . THR A 1 81 ? -9.464 -4.090 12.425 1.00 97.75 81 THR A O 1
ATOM 619 N N . ALA A 1 82 ? -11.178 -5.255 13.305 1.00 98.06 82 ALA A N 1
ATOM 620 C CA . ALA A 1 82 ? -10.998 -6.407 12.428 1.00 98.06 82 ALA A CA 1
ATOM 621 C C . ALA A 1 82 ? -11.110 -6.011 10.945 1.00 98.06 82 ALA A C 1
ATOM 623 O O . ALA A 1 82 ? -10.274 -6.414 10.140 1.00 98.06 82 ALA A O 1
ATOM 624 N N . MET A 1 83 ? -12.075 -5.156 10.597 1.00 98.00 83 MET A N 1
ATOM 625 C CA . MET A 1 83 ? -12.255 -4.631 9.240 1.00 98.00 83 MET A CA 1
ATOM 626 C C . MET A 1 83 ? -11.095 -3.731 8.796 1.00 98.00 83 MET A C 1
ATOM 628 O O . MET A 1 83 ? -10.625 -3.855 7.665 1.00 98.00 83 MET A O 1
ATOM 632 N N . GLY A 1 84 ? -10.586 -2.867 9.682 1.00 97.62 84 GLY A N 1
ATOM 633 C CA . GLY A 1 84 ? -9.418 -2.028 9.395 1.00 97.62 84 GLY A CA 1
ATOM 634 C C . GLY A 1 84 ? -8.166 -2.853 9.077 1.00 97.62 84 GLY A C 1
ATOM 635 O O . GLY A 1 84 ? -7.461 -2.573 8.106 1.00 97.62 84 GLY A O 1
ATOM 636 N N . LEU A 1 85 ? -7.921 -3.923 9.840 1.00 98.19 85 LEU A N 1
ATOM 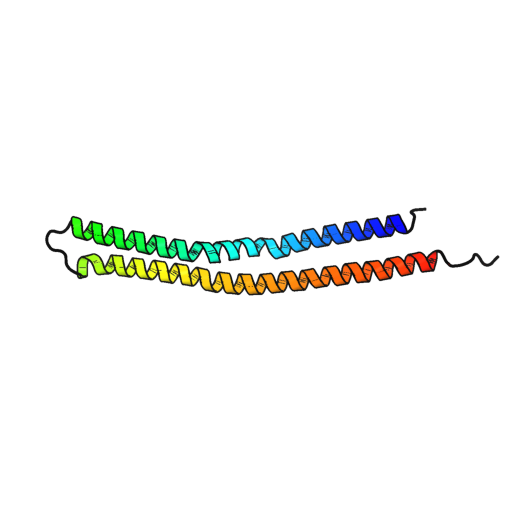637 C CA . LEU A 1 85 ? -6.823 -4.860 9.579 1.00 98.19 85 LEU A CA 1
ATOM 638 C C . LEU A 1 85 ? -7.063 -5.700 8.319 1.00 98.19 85 LEU A C 1
ATOM 640 O O . LEU A 1 85 ? -6.134 -5.911 7.538 1.00 98.19 85 LEU A O 1
ATOM 644 N N . PHE A 1 86 ? -8.303 -6.135 8.090 1.00 98.06 86 PHE A N 1
ATOM 645 C CA . PHE A 1 86 ? -8.689 -6.874 6.890 1.00 98.06 86 PHE A CA 1
ATOM 646 C C . PHE A 1 86 ? -8.463 -6.061 5.610 1.00 98.06 86 PHE A C 1
ATOM 648 O O . PHE A 1 86 ? -8.068 -6.630 4.599 1.00 98.06 86 PHE A O 1
ATOM 655 N N . ALA A 1 87 ? -8.646 -4.738 5.647 1.00 98.12 87 ALA A N 1
ATOM 656 C CA . ALA A 1 87 ? -8.301 -3.857 4.534 1.00 98.12 87 ALA A CA 1
ATOM 657 C C . ALA A 1 87 ? -6.781 -3.608 4.421 1.00 98.12 87 ALA A C 1
ATOM 659 O O . ALA A 1 87 ? -6.232 -3.612 3.316 1.00 98.12 87 ALA A O 1
ATOM 660 N N . ALA A 1 88 ? -6.082 -3.430 5.549 1.00 98.44 88 ALA A N 1
ATOM 661 C CA . ALA A 1 88 ? -4.656 -3.099 5.572 1.00 98.44 88 ALA A CA 1
ATOM 662 C C . ALA A 1 88 ? -3.750 -4.242 5.082 1.00 98.44 88 ALA A C 1
ATOM 664 O O . ALA A 1 88 ? -2.837 -4.013 4.287 1.00 98.44 88 ALA A O 1
ATOM 665 N N . ILE A 1 89 ? -3.989 -5.475 5.542 1.00 98.25 89 ILE A N 1
ATOM 666 C CA . ILE A 1 89 ? -3.092 -6.615 5.292 1.00 98.25 89 ILE A CA 1
ATOM 667 C C . ILE A 1 89 ? -2.977 -6.934 3.790 1.00 98.25 89 ILE A C 1
ATOM 669 O O . ILE A 1 89 ? -1.851 -6.978 3.281 1.00 98.25 89 ILE A O 1
ATOM 673 N N . PRO A 1 90 ? -4.081 -7.106 3.034 1.00 98.19 90 PRO A N 1
ATOM 674 C CA . PRO A 1 90 ? -4.000 -7.315 1.595 1.00 98.19 90 PRO A CA 1
ATOM 675 C C . PRO A 1 90 ? -3.347 -6.131 0.883 1.00 98.19 90 PRO A C 1
ATOM 677 O O . PRO A 1 90 ? -2.512 -6.347 0.007 1.00 98.19 90 PRO A O 1
ATOM 680 N N . ALA A 1 91 ? -3.663 -4.891 1.278 1.00 98.44 91 ALA A N 1
ATOM 681 C CA . ALA A 1 91 ? -3.083 -3.697 0.666 1.00 98.44 91 ALA A CA 1
ATOM 682 C C . ALA A 1 91 ? -1.548 -3.683 0.773 1.00 98.44 91 ALA A 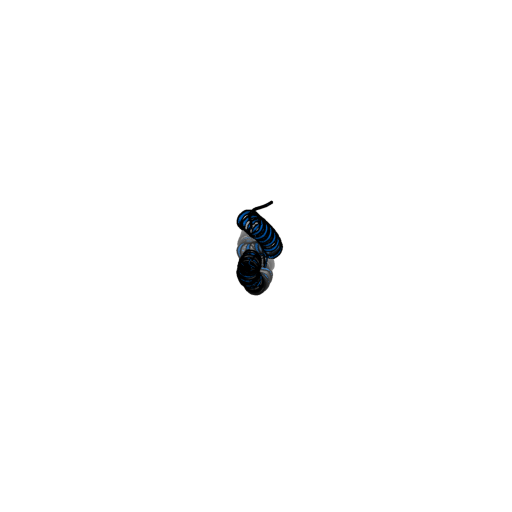C 1
ATOM 684 O O . ALA A 1 91 ? -0.876 -3.453 -0.232 1.00 98.44 91 ALA A O 1
ATOM 685 N N . VAL A 1 92 ? -0.987 -4.028 1.940 1.00 98.50 92 VAL A N 1
ATOM 686 C CA . VAL A 1 92 ? 0.470 -4.160 2.138 1.00 98.50 92 VAL A CA 1
ATOM 687 C C . VAL A 1 92 ? 1.062 -5.260 1.252 1.00 98.50 92 VAL A C 1
ATOM 689 O O . VAL A 1 92 ? 2.095 -5.054 0.615 1.00 98.50 92 VAL A O 1
ATOM 692 N N . ILE A 1 93 ? 0.415 -6.429 1.182 1.00 98.38 93 ILE A N 1
ATOM 693 C CA . ILE A 1 93 ? 0.896 -7.559 0.370 1.00 98.38 93 ILE A CA 1
ATOM 694 C C . ILE A 1 93 ? 0.951 -7.170 -1.113 1.00 98.38 93 ILE A C 1
ATOM 696 O O . ILE A 1 93 ? 1.967 -7.395 -1.780 1.00 98.38 93 ILE A O 1
ATOM 700 N N . PHE A 1 94 ? -0.122 -6.568 -1.630 1.00 98.00 94 PHE A N 1
ATOM 701 C CA . PHE A 1 94 ? -0.184 -6.130 -3.022 1.00 98.00 94 PHE A CA 1
ATOM 702 C C . PHE A 1 94 ? 0.785 -4.987 -3.308 1.00 98.00 94 PHE A C 1
ATOM 704 O O . PHE A 1 94 ? 1.469 -5.044 -4.328 1.00 98.00 94 PHE A O 1
ATOM 711 N N . TYR A 1 95 ? 0.906 -4.007 -2.408 1.00 98.31 95 TYR A N 1
ATOM 712 C CA . TYR A 1 95 ? 1.885 -2.928 -2.532 1.00 98.31 95 TYR A CA 1
ATOM 713 C C . TYR A 1 95 ? 3.304 -3.486 -2.680 1.00 98.31 95 TYR A C 1
ATOM 715 O O . TYR A 1 95 ? 3.980 -3.184 -3.660 1.00 98.31 95 TYR A O 1
ATOM 723 N N . ASN A 1 96 ? 3.725 -4.374 -1.775 1.00 97.75 96 ASN A N 1
ATOM 724 C CA . ASN A 1 96 ? 5.069 -4.955 -1.803 1.00 97.75 96 ASN A CA 1
ATOM 725 C C . ASN A 1 96 ? 5.319 -5.769 -3.078 1.00 97.75 96 ASN A C 1
ATOM 727 O O . ASN A 1 96 ? 6.376 -5.659 -3.699 1.00 97.75 96 ASN A O 1
ATOM 731 N N . ARG A 1 97 ? 4.341 -6.578 -3.502 1.00 97.81 97 ARG A N 1
ATOM 732 C CA . ARG A 1 97 ? 4.467 -7.390 -4.719 1.00 97.81 97 ARG A CA 1
ATOM 733 C C . ARG A 1 97 ? 4.555 -6.525 -5.975 1.00 97.81 97 ARG A C 1
ATOM 735 O O . ARG A 1 97 ? 5.409 -6.775 -6.824 1.00 97.81 97 ARG A O 1
ATOM 742 N N . LEU A 1 98 ? 3.659 -5.553 -6.118 1.00 97.44 98 LEU A N 1
ATOM 743 C CA . LEU A 1 98 ? 3.588 -4.709 -7.308 1.00 97.44 98 LEU A CA 1
ATOM 744 C C . LEU A 1 98 ? 4.750 -3.719 -7.365 1.00 97.44 98 LEU A C 1
ATOM 746 O O . LEU A 1 98 ? 5.309 -3.545 -8.440 1.00 97.44 98 LEU A O 1
ATOM 750 N N . SER A 1 99 ? 5.168 -3.160 -6.228 1.00 97.44 99 SER A N 1
ATOM 751 C CA . SER A 1 99 ? 6.350 -2.298 -6.132 1.00 97.44 99 SER A CA 1
ATOM 752 C C . SER A 1 99 ? 7.613 -3.037 -6.576 1.00 97.44 99 SER A C 1
ATOM 754 O O . SER A 1 99 ? 8.291 -2.600 -7.501 1.00 97.44 99 SER A O 1
ATOM 756 N N . ASN A 1 100 ? 7.850 -4.245 -6.051 1.00 97.69 100 ASN A N 1
ATOM 757 C CA . ASN A 1 100 ? 8.986 -5.067 -6.478 1.00 97.69 100 ASN A CA 1
ATOM 758 C C . ASN A 1 100 ? 8.942 -5.407 -7.976 1.00 97.69 100 ASN A C 1
ATOM 760 O O . ASN A 1 100 ? 9.979 -5.442 -8.640 1.00 97.69 100 ASN A O 1
ATOM 764 N N . ASN A 1 101 ? 7.755 -5.674 -8.523 1.00 96.94 101 ASN A N 1
ATOM 765 C CA . ASN A 1 101 ? 7.599 -5.941 -9.951 1.00 96.94 101 ASN A CA 1
ATOM 766 C C . ASN A 1 101 ? 7.849 -4.691 -10.804 1.00 96.94 101 ASN A C 1
ATOM 768 O O . ASN A 1 101 ? 8.513 -4.802 -11.833 1.00 96.94 101 ASN A O 1
ATOM 772 N N . ALA A 1 102 ? 7.356 -3.527 -10.374 1.00 96.31 102 ALA A N 1
ATOM 773 C CA . ALA A 1 102 ? 7.586 -2.251 -11.039 1.00 96.31 102 ALA A CA 1
ATOM 774 C C . ALA A 1 102 ? 9.081 -1.919 -11.062 1.00 96.31 102 ALA A C 1
ATOM 776 O O . ALA A 1 102 ? 9.623 -1.693 -12.137 1.00 96.31 102 ALA A O 1
ATOM 777 N N . SER A 1 103 ? 9.777 -2.012 -9.924 1.00 95.88 103 SER A N 1
ATOM 778 C CA . SER A 1 103 ? 11.225 -1.777 -9.854 1.00 95.88 103 SER A CA 1
ATOM 779 C C . SER A 1 103 ? 12.024 -2.740 -10.735 1.00 95.88 103 SER A C 1
ATOM 781 O O . SER A 1 103 ? 12.978 -2.326 -11.385 1.00 95.88 103 SER A O 1
ATOM 783 N N . ARG A 1 104 ? 11.630 -4.020 -10.806 1.00 96.50 104 ARG A N 1
ATOM 784 C CA . ARG A 1 104 ? 12.270 -4.999 -11.703 1.00 96.50 104 ARG A CA 1
ATOM 785 C C . ARG A 1 104 ? 12.047 -4.682 -13.178 1.00 96.50 104 ARG A C 1
ATOM 787 O O . ARG A 1 104 ? 12.952 -4.890 -13.977 1.00 96.50 104 ARG A O 1
ATOM 794 N N . LEU A 1 105 ? 10.837 -4.267 -13.551 1.00 95.81 105 LEU A N 1
ATOM 795 C CA . LEU A 1 105 ? 10.515 -3.929 -14.936 1.00 95.81 105 LEU A CA 1
ATOM 796 C C . LEU A 1 105 ? 11.211 -2.637 -15.358 1.00 95.81 105 LEU A C 1
ATOM 798 O O . LEU A 1 105 ? 11.781 -2.605 -16.442 1.00 95.81 105 LEU A O 1
ATOM 802 N N . LEU A 1 106 ? 11.215 -1.638 -14.474 1.00 94.69 106 LEU A N 1
ATOM 803 C CA . LEU A 1 106 ? 12.007 -0.433 -14.642 1.00 94.69 106 LEU A CA 1
ATOM 804 C C . LEU A 1 106 ? 13.465 -0.819 -14.837 1.00 94.69 106 LEU A C 1
ATOM 806 O O . LEU A 1 106 ? 13.944 -0.611 -15.929 1.00 94.69 106 LEU A O 1
ATOM 810 N N . GLY A 1 107 ? 14.131 -1.524 -13.918 1.00 94.81 107 GLY A N 1
ATOM 811 C CA . GLY A 1 107 ? 15.539 -1.921 -14.109 1.00 94.81 107 GLY A CA 1
ATOM 812 C C . GLY A 1 107 ? 15.865 -2.495 -15.503 1.00 94.81 107 GLY A C 1
ATOM 813 O O . GLY A 1 107 ? 16.813 -2.057 -16.141 1.00 94.81 107 GLY A O 1
ATOM 814 N N . LYS A 1 108 ? 14.999 -3.360 -16.052 1.00 94.50 108 LYS A N 1
ATOM 815 C CA . LYS A 1 108 ? 15.167 -3.902 -17.415 1.00 94.50 108 LYS A CA 1
ATOM 816 C C . LYS A 1 108 ? 15.126 -2.855 -18.530 1.00 94.50 108 LYS A C 1
ATOM 818 O O . LYS A 1 108 ? 15.771 -3.049 -19.556 1.00 94.50 108 LYS A O 1
ATOM 823 N N . TYR A 1 109 ? 14.336 -1.793 -18.391 1.00 92.69 109 TYR A N 1
ATOM 824 C CA . TYR A 1 109 ? 14.314 -0.706 -19.369 1.00 92.69 109 TYR A CA 1
ATOM 825 C C . TYR A 1 109 ? 15.630 0.101 -19.373 1.00 92.69 109 TYR A C 1
ATOM 827 O O . TYR A 1 109 ? 15.925 0.729 -20.386 1.00 92.69 109 TYR A O 1
ATOM 835 N N . GLU A 1 110 ? 16.421 0.065 -18.292 1.00 91.94 110 GLU A N 1
ATOM 836 C CA . GLU A 1 110 ? 17.599 0.919 -18.084 1.00 91.94 110 GLU A CA 1
ATOM 837 C C . GLU A 1 110 ? 18.750 0.169 -18.704 1.00 91.94 110 GLU A C 1
ATOM 839 O O . GLU A 1 110 ? 19.390 0.684 -19.614 1.00 91.94 110 GLU A O 1
ATOM 844 N N . ASP A 1 111 ? 18.870 -1.111 -18.334 1.00 94.25 111 ASP A N 1
ATOM 845 C CA . ASP A 1 111 ? 19.736 -2.082 -18.988 1.00 94.25 111 ASP A CA 1
ATOM 846 C C . ASP A 1 111 ? 19.534 -2.032 -20.515 1.00 94.25 111 ASP A C 1
ATOM 848 O O . ASP A 1 111 ? 20.48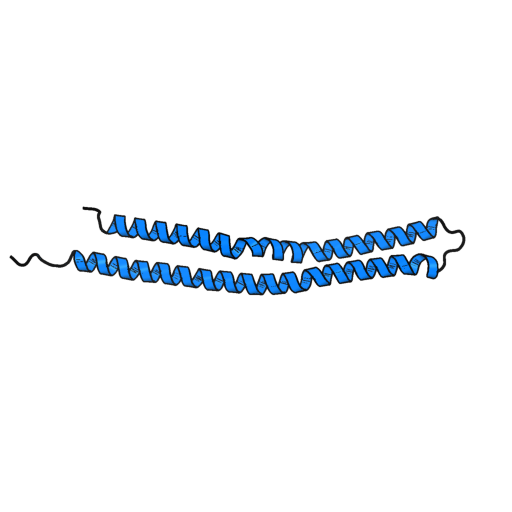9 -1.907 -21.280 1.00 94.25 111 ASP A O 1
ATOM 852 N N . PHE A 1 112 ? 18.277 -2.035 -20.984 1.00 92.69 112 PHE A N 1
ATOM 853 C CA . PHE A 1 112 ? 17.971 -1.918 -22.411 1.00 92.69 112 PHE A CA 1
ATOM 854 C C . PHE A 1 112 ? 18.420 -0.578 -23.014 1.00 92.69 112 PHE A C 1
ATOM 856 O O . PHE A 1 112 ? 18.966 -0.558 -24.119 1.00 92.69 112 PHE A O 1
ATOM 863 N N . ALA A 1 113 ? 18.180 0.545 -22.333 1.00 91.19 113 ALA A N 1
ATOM 864 C CA . ALA A 1 113 ? 18.581 1.862 -22.820 1.00 91.19 113 ALA A CA 1
ATOM 865 C C . ALA A 1 113 ? 20.111 1.994 -22.910 1.00 91.19 113 ALA A C 1
ATOM 867 O O . ALA A 1 113 ? 20.621 2.553 -23.887 1.00 91.19 113 ALA A O 1
ATOM 868 N N . GLU A 1 114 ? 20.841 1.443 -21.938 1.00 91.81 114 GLU A N 1
ATOM 869 C CA . GLU A 1 114 ? 22.303 1.395 -21.921 1.00 91.81 114 GLU A CA 1
ATOM 870 C C . GLU A 1 114 ? 22.860 0.511 -23.042 1.00 91.81 114 GLU A C 1
ATOM 872 O O . GLU A 1 114 ? 23.722 0.954 -23.811 1.00 91.81 114 GLU A O 1
ATOM 877 N N . GLU A 1 115 ? 22.337 -0.709 -23.200 1.00 92.88 115 GLU A N 1
ATOM 878 C CA . GLU A 1 115 ? 22.731 -1.620 -24.280 1.00 92.88 115 GLU A CA 1
ATOM 879 C C . GLU A 1 115 ? 22.456 -1.004 -25.655 1.00 92.88 115 GLU A C 1
ATOM 881 O O . GLU A 1 115 ? 23.322 -1.003 -26.540 1.00 92.88 115 GLU A O 1
ATOM 886 N N . PHE A 1 116 ? 21.269 -0.420 -25.832 1.00 91.88 116 PHE A N 1
ATOM 887 C CA . PHE A 1 116 ? 20.894 0.243 -27.072 1.00 91.88 116 PHE A CA 1
ATOM 888 C C . PHE A 1 116 ? 21.817 1.426 -27.375 1.00 91.88 116 PHE A C 1
ATOM 890 O O . PHE A 1 116 ? 22.278 1.579 -28.511 1.00 91.88 116 PHE A O 1
ATOM 897 N N . HIS A 1 117 ? 22.140 2.238 -26.365 1.00 90.50 117 HIS A N 1
ATOM 898 C CA . HIS A 1 117 ? 23.079 3.344 -26.506 1.00 90.50 117 HIS A CA 1
ATOM 899 C C . HIS A 1 117 ? 24.473 2.858 -26.933 1.00 90.50 117 HIS A C 1
ATOM 901 O O . HIS A 1 117 ? 25.043 3.397 -27.884 1.00 90.50 117 HIS A O 1
ATOM 907 N N . ALA A 1 118 ? 25.002 1.808 -26.298 1.00 90.94 118 ALA A N 1
ATOM 908 C CA . ALA A 1 118 ? 26.306 1.241 -26.636 1.00 90.94 118 ALA A CA 1
ATOM 909 C C . ALA A 1 118 ? 26.357 0.704 -28.079 1.00 90.94 118 ALA A C 1
ATOM 911 O O . ALA A 1 118 ? 27.329 0.941 -28.809 1.00 90.94 118 ALA A O 1
ATOM 912 N N . ILE A 1 119 ? 25.296 0.019 -28.520 1.00 91.81 119 ILE A N 1
ATOM 913 C CA . ILE A 1 119 ? 25.167 -0.494 -29.891 1.00 91.81 119 ILE A CA 1
ATOM 914 C C . ILE A 1 119 ? 25.076 0.657 -30.896 1.00 91.81 119 ILE A C 1
ATOM 916 O O . ILE A 1 119 ? 25.749 0.626 -31.932 1.00 91.81 119 ILE A O 1
ATOM 920 N N . LEU A 1 120 ? 24.259 1.675 -30.615 1.00 90.44 120 LEU A N 1
ATOM 921 C CA . LEU A 1 120 ? 24.079 2.819 -31.506 1.00 90.44 120 LEU A CA 1
ATOM 922 C C . LEU A 1 120 ? 25.381 3.616 -31.651 1.00 90.44 120 LEU A C 1
ATOM 924 O O . LEU A 1 120 ? 25.785 3.925 -32.771 1.00 90.44 120 LEU A O 1
ATOM 928 N N . HIS A 1 121 ? 26.073 3.868 -30.539 1.00 89.12 121 HIS A N 1
ATOM 929 C CA . HIS A 1 121 ? 27.364 4.551 -30.517 1.00 89.12 121 HIS A CA 1
ATOM 930 C C . HIS A 1 121 ? 28.410 3.810 -31.364 1.00 89.12 121 HIS A C 1
ATOM 932 O O . HIS A 1 121 ? 29.036 4.406 -32.241 1.00 89.12 121 HIS A O 1
ATOM 938 N N . ARG A 1 122 ? 28.535 2.484 -31.194 1.00 88.56 122 ARG A N 1
ATOM 939 C CA . ARG A 1 122 ? 29.448 1.656 -32.004 1.00 88.56 122 ARG A CA 1
ATOM 940 C C . ARG A 1 122 ? 29.105 1.694 -33.499 1.00 88.56 122 ARG A C 1
ATOM 942 O O . ARG A 1 122 ? 30.007 1.784 -34.329 1.00 88.56 122 ARG A O 1
ATOM 949 N N . ASN A 1 123 ? 27.822 1.618 -33.855 1.00 88.88 123 ASN A N 1
ATOM 950 C CA . ASN A 1 123 ? 27.387 1.625 -35.256 1.00 88.88 123 ASN A CA 1
ATOM 951 C C . ASN A 1 123 ? 27.638 2.965 -35.952 1.00 88.88 123 ASN A C 1
ATOM 953 O O . ASN A 1 123 ? 27.975 2.978 -37.135 1.00 88.88 123 ASN A O 1
ATOM 957 N N . LEU A 1 124 ? 27.467 4.082 -35.246 1.00 85.94 124 LEU A N 1
ATOM 958 C CA . LEU A 1 124 ? 27.728 5.404 -35.808 1.00 85.94 124 LEU A CA 1
ATOM 959 C C . LEU A 1 124 ? 29.234 5.618 -36.032 1.00 85.94 124 LEU A C 1
ATOM 961 O O . LEU A 1 124 ? 29.623 5.997 -37.133 1.00 85.94 124 LEU A O 1
ATOM 965 N N . GLN A 1 125 ? 30.085 5.223 -35.078 1.00 80.38 125 GLN A N 1
ATOM 966 C CA . GLN A 1 125 ? 31.546 5.274 -35.240 1.00 80.38 125 GLN A CA 1
ATOM 967 C C . GLN A 1 125 ? 32.066 4.359 -36.361 1.00 80.38 125 GLN A C 1
ATOM 969 O O . GLN A 1 125 ? 32.956 4.738 -37.120 1.00 80.38 125 GLN A O 1
ATOM 974 N N . GLY A 1 126 ? 31.492 3.161 -36.514 1.00 74.31 126 GLY A N 1
ATOM 975 C CA . GLY A 1 126 ? 31.865 2.231 -37.585 1.00 74.31 126 GLY A CA 1
ATOM 976 C C . GLY A 1 126 ? 31.523 2.727 -38.998 1.00 74.31 126 GLY A C 1
ATOM 977 O O . GLY A 1 126 ? 32.113 2.253 -39.969 1.00 74.31 126 GLY A O 1
ATOM 978 N N . ARG A 1 127 ? 30.592 3.682 -39.137 1.00 59.44 127 ARG A N 1
ATOM 979 C CA . ARG A 1 127 ? 30.215 4.285 -40.430 1.00 59.44 127 ARG A CA 1
ATOM 980 C C . ARG A 1 127 ? 31.110 5.457 -40.824 1.00 59.44 127 ARG A C 1
ATOM 982 O O . ARG A 1 127 ? 31.325 5.643 -42.018 1.00 59.44 127 ARG A O 1
ATOM 989 N N . ASP A 1 128 ? 31.673 6.171 -39.853 1.00 59.09 128 ASP A N 1
ATOM 990 C CA . ASP A 1 128 ? 32.610 7.278 -40.090 1.00 59.09 128 ASP A CA 1
ATOM 991 C C . ASP A 1 128 ? 34.038 6.797 -40.433 1.00 59.09 128 ASP A C 1
ATOM 993 O O . ASP A 1 128 ? 34.859 7.569 -40.920 1.00 59.09 128 ASP A O 1
ATOM 997 N N . GLY A 1 129 ? 34.337 5.505 -40.237 1.00 54.38 129 GLY A N 1
ATOM 998 C CA . GLY A 1 129 ? 35.661 4.904 -40.453 1.00 54.38 129 GLY A CA 1
ATOM 999 C C . GLY A 1 129 ? 35.916 4.241 -41.815 1.00 54.38 129 GLY A C 1
ATOM 1000 O O . GLY A 1 129 ? 36.936 3.570 -41.958 1.00 54.38 129 GLY A O 1
ATOM 1001 N N . LYS A 1 130 ? 35.029 4.360 -42.816 1.00 49.12 130 LYS A N 1
ATOM 1002 C CA . LYS A 1 130 ? 35.282 3.792 -44.158 1.00 49.12 130 LYS A CA 1
ATOM 1003 C C . LYS A 1 130 ? 36.107 4.794 -44.986 1.00 49.12 130 LYS A C 1
ATOM 1005 O O . LYS A 1 130 ? 35.556 5.834 -45.349 1.00 49.12 130 LYS A O 1
ATOM 1010 N N . PRO A 1 131 ? 37.388 4.527 -45.321 1.00 51.03 131 PRO A N 1
ATOM 1011 C CA . PRO A 1 131 ? 38.124 5.406 -46.217 1.00 51.03 131 PRO A CA 1
ATOM 1012 C C . PRO A 1 131 ? 37.451 5.369 -47.590 1.00 51.03 131 PRO A C 1
ATOM 1014 O O . PRO A 1 131 ? 37.129 4.293 -48.102 1.00 51.03 131 PRO A O 1
ATOM 1017 N N . SER A 1 132 ? 37.238 6.547 -48.176 1.00 54.84 132 SER A N 1
ATOM 1018 C CA . SER A 1 132 ? 36.960 6.706 -49.602 1.00 54.84 132 SER A CA 1
ATOM 1019 C C . SER A 1 132 ? 38.077 6.012 -50.377 1.00 54.84 132 SER A C 1
ATOM 1021 O O . SER A 1 132 ? 39.182 6.539 -50.467 1.00 54.84 132 SER A O 1
ATOM 1023 N N . ALA A 1 133 ? 37.812 4.808 -50.880 1.00 54.81 133 ALA A N 1
ATOM 1024 C CA . ALA A 1 133 ? 38.675 4.174 -51.859 1.00 54.81 133 ALA A CA 1
ATOM 1025 C C . ALA A 1 133 ? 38.544 4.968 -53.165 1.00 54.81 133 ALA A C 1
ATOM 1027 O O . ALA A 1 133 ? 37.519 4.883 -53.844 1.00 54.81 133 ALA A O 1
ATOM 1028 N N . SER A 1 134 ? 39.565 5.766 -53.465 1.00 43.66 134 SER A N 1
ATOM 1029 C CA . SER A 1 134 ? 39.795 6.433 -54.748 1.00 43.66 134 SER A CA 1
ATOM 1030 C C . SER A 1 134 ? 41.282 6.406 -55.045 1.00 43.66 134 SER A C 1
ATOM 1032 O O . SER A 1 134 ? 42.024 6.901 -54.164 1.00 43.66 134 SER A O 1
#